Protein AF-A0A1T4QEQ4-F1 (afdb_monomer)

Radius of gyration: 12.75 Å; Cα contacts (8 Å, |Δi|>4): 46; chains: 1; bounding box: 27×25×34 Å

pLDDT: mean 85.1, std 16.12, range [39.22, 96.38]

Sequence (67 aa):
MIKYIFFDLGSTLIDESECIEYRIQNLLKQPNAPDRESLERKMIELASQNKLPYKDAAKEYGLETIR

Foldseek 3Di:
DDDDDQDCPPNDGDDCPVVVVVQLVQQCPDPQRDDPVVLVVQLVVCVVVVHRSSVVSCVVSVHDGDD

InterPro domains:
  IPR036412 HAD-like superfamily [SSF56784] (1-48)

Secondary structure (DSSP, 8-state):
-PPP---BSSS-B---HHHHHHHHHHHHTSTTPPPHHHHHHHHHHHHHTTS-HHHHHHHHTTPPPP-

Structure (mmCIF, N/CA/C/O backbone):
data_AF-A0A1T4QEQ4-F1
#
_entry.id   AF-A0A1T4QEQ4-F1
#
loop_
_atom_site.group_PDB
_atom_site.id
_atom_site.type_symbol
_atom_site.label_atom_id
_atom_site.label_alt_id
_atom_site.label_comp_id
_atom_site.label_asym_id
_atom_site.label_entity_id
_atom_site.label_seq_id
_atom_site.pdbx_PDB_ins_code
_atom_site.Cartn_x
_atom_site.Cartn_y
_atom_site.Cartn_z
_atom_site.occupancy
_atom_site.B_iso_or_equiv
_atom_site.auth_seq_id
_atom_site.auth_comp_id
_atom_site.auth_asym_id
_atom_site.auth_atom_id
_atom_site.pdbx_PDB_model_num
ATOM 1 N N . MET A 1 1 ? 9.544 -14.444 -0.892 1.00 39.22 1 MET A N 1
ATOM 2 C CA . MET A 1 1 ? 10.568 -13.486 -1.362 1.00 39.22 1 MET A CA 1
ATOM 3 C C . MET A 1 1 ? 9.915 -12.636 -2.443 1.00 39.22 1 MET A C 1
ATOM 5 O O . MET A 1 1 ? 9.616 -13.170 -3.505 1.00 39.22 1 MET A O 1
ATOM 9 N N . ILE A 1 2 ? 9.553 -11.390 -2.131 1.00 42.19 2 ILE A N 1
ATOM 10 C CA . ILE A 1 2 ? 8.872 -10.494 -3.079 1.00 42.19 2 ILE A CA 1
ATOM 11 C C . ILE A 1 2 ? 9.911 -10.038 -4.111 1.00 42.19 2 ILE A C 1
ATOM 13 O O . ILE A 1 2 ? 10.969 -9.539 -3.739 1.00 42.19 2 ILE A O 1
ATOM 17 N N . LYS A 1 3 ? 9.641 -10.280 -5.398 1.00 44.62 3 LYS A N 1
ATOM 18 C CA . LYS A 1 3 ? 10.456 -9.774 -6.509 1.00 44.62 3 LYS A CA 1
ATOM 19 C C . LYS A 1 3 ? 10.009 -8.340 -6.789 1.00 44.62 3 LYS A C 1
ATOM 21 O O . LYS A 1 3 ? 8.825 -8.117 -7.022 1.00 44.62 3 LYS A O 1
ATOM 26 N N . TYR A 1 4 ? 10.944 -7.400 -6.708 1.00 52.75 4 TYR A N 1
ATOM 27 C CA . TYR A 1 4 ? 10.723 -5.978 -6.955 1.00 52.75 4 TYR A CA 1
ATOM 28 C C . TYR A 1 4 ? 10.002 -5.729 -8.288 1.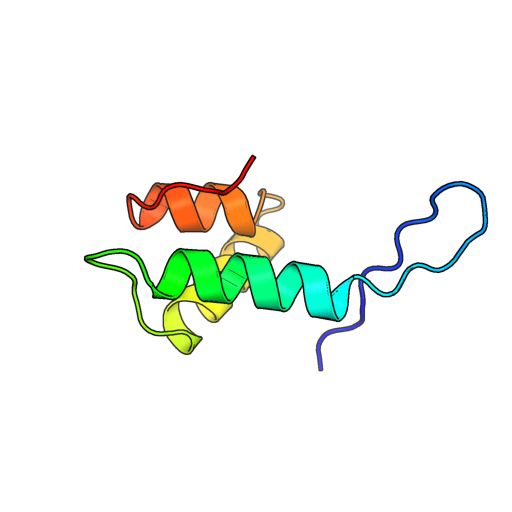00 52.75 4 TYR A C 1
ATOM 30 O O . TYR A 1 4 ? 10.269 -6.397 -9.290 1.00 52.75 4 TYR A O 1
ATOM 38 N N . ILE A 1 5 ? 9.081 -4.765 -8.276 1.00 58.16 5 ILE A N 1
ATOM 39 C CA . ILE A 1 5 ? 8.394 -4.263 -9.465 1.00 58.16 5 ILE A CA 1
ATOM 40 C C . ILE A 1 5 ? 9.315 -3.204 -10.069 1.00 58.16 5 ILE A C 1
ATOM 42 O O . ILE A 1 5 ? 9.438 -2.112 -9.529 1.00 58.16 5 ILE A O 1
ATOM 46 N N . PHE A 1 6 ? 10.001 -3.539 -11.158 1.00 52.12 6 PHE A N 1
ATOM 47 C CA . PHE A 1 6 ? 10.736 -2.554 -11.946 1.00 52.12 6 PHE A CA 1
ATOM 48 C C . PHE A 1 6 ? 9.747 -1.865 -12.889 1.00 52.12 6 PHE A C 1
ATOM 50 O O . PHE A 1 6 ? 9.211 -2.508 -13.792 1.00 52.12 6 PHE A O 1
ATOM 57 N N . PHE A 1 7 ? 9.485 -0.577 -12.670 1.00 56.56 7 PHE A N 1
ATOM 58 C CA . PHE A 1 7 ? 8.760 0.249 -13.633 1.00 56.56 7 PHE A CA 1
ATOM 59 C C . PHE A 1 7 ? 9.748 0.827 -14.649 1.00 56.56 7 PHE A C 1
ATOM 61 O O . PHE A 1 7 ? 10.650 1.580 -14.292 1.00 56.56 7 PHE A O 1
ATOM 68 N N . ASP A 1 8 ? 9.574 0.464 -15.920 1.00 50.84 8 ASP A N 1
ATOM 69 C CA . ASP A 1 8 ? 10.319 1.044 -17.036 1.00 50.84 8 ASP A CA 1
ATOM 70 C C . ASP A 1 8 ? 9.730 2.418 -17.388 1.00 50.84 8 ASP A C 1
ATOM 72 O O . ASP A 1 8 ? 8.800 2.543 -18.186 1.00 50.84 8 ASP A O 1
ATOM 76 N N . LEU A 1 9 ? 10.247 3.463 -16.744 1.00 55.34 9 LEU A N 1
ATOM 77 C CA . LEU A 1 9 ? 9.975 4.853 -17.105 1.00 55.34 9 LEU A CA 1
ATOM 78 C C . LEU A 1 9 ? 11.125 5.341 -18.002 1.00 55.34 9 LEU A C 1
ATOM 80 O O . LEU A 1 9 ? 12.025 6.054 -17.568 1.00 55.34 9 LEU A O 1
ATOM 84 N N . GLY A 1 10 ? 11.133 4.893 -19.261 1.00 56.62 10 GLY A N 1
ATOM 85 C CA . GLY A 1 10 ? 12.096 5.353 -20.271 1.00 56.62 10 GLY A CA 1
ATOM 86 C C . GLY A 1 10 ? 13.517 4.804 -20.103 1.00 56.62 10 GLY A C 1
ATOM 87 O O . GLY A 1 10 ? 14.485 5.547 -20.238 1.00 56.62 10 GLY A O 1
ATOM 88 N N . SER A 1 11 ? 13.649 3.508 -19.820 1.00 61.78 11 SER A N 1
ATOM 89 C CA . SER A 1 11 ? 14.906 2.760 -19.661 1.00 61.78 11 SER A CA 1
ATOM 90 C C . SER A 1 11 ? 15.714 3.079 -18.398 1.00 61.78 11 SER A C 1
ATOM 92 O O . SER A 1 11 ? 16.890 2.726 -18.316 1.00 61.78 11 SER A O 1
ATOM 94 N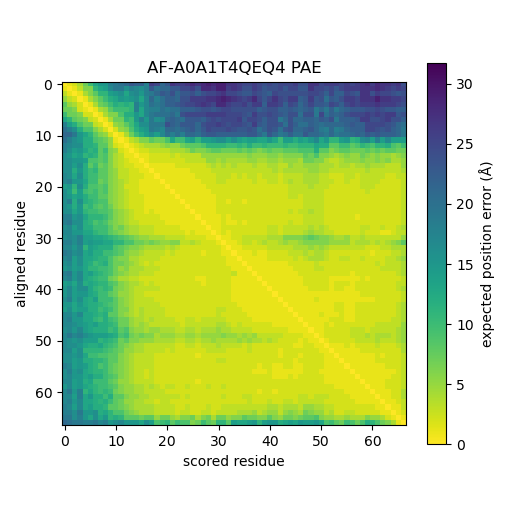 N . THR A 1 12 ? 1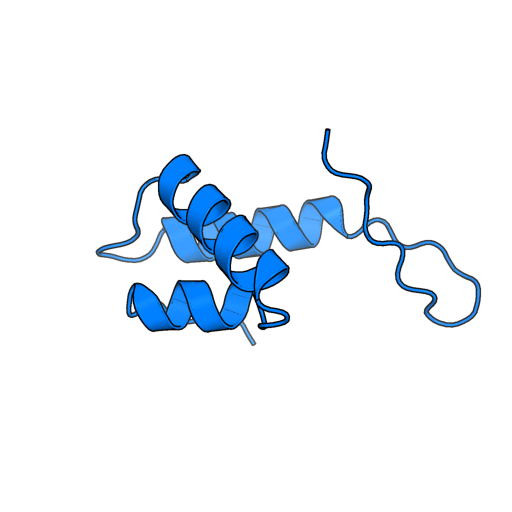5.094 3.700 -17.389 1.00 69.00 12 THR A N 1
ATOM 95 C CA . THR A 1 12 ? 15.712 3.936 -16.074 1.00 69.00 12 THR A CA 1
ATOM 96 C C . THR A 1 12 ? 15.079 3.031 -15.025 1.00 69.00 12 THR A C 1
ATOM 98 O O . THR A 1 12 ? 13.871 3.077 -14.809 1.00 69.00 12 THR A O 1
ATOM 101 N N . LEU A 1 13 ? 15.901 2.223 -14.349 1.0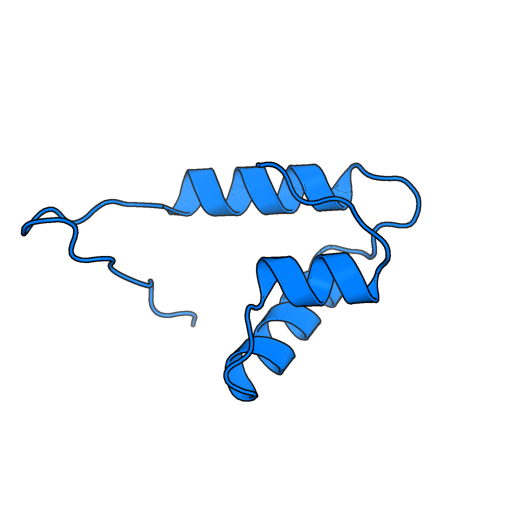0 72.31 13 LEU A N 1
ATOM 102 C CA . LEU A 1 13 ? 15.470 1.483 -13.165 1.00 72.31 13 LEU A CA 1
ATOM 103 C C . LEU A 1 13 ? 15.404 2.455 -11.987 1.00 72.31 13 LEU A C 1
ATOM 105 O O . LEU A 1 13 ? 16.428 2.993 -11.566 1.00 72.31 13 LEU A O 1
ATOM 109 N N . ILE A 1 14 ? 14.200 2.679 -11.473 1.00 77.88 14 ILE A N 1
ATOM 110 C CA . ILE A 1 14 ? 13.961 3.499 -10.286 1.00 77.88 14 ILE A CA 1
ATOM 111 C C . ILE A 1 14 ? 13.683 2.555 -9.119 1.00 77.88 14 ILE A C 1
ATOM 113 O O . ILE A 1 14 ? 12.833 1.671 -9.221 1.00 77.88 14 ILE A O 1
ATOM 117 N N . ASP A 1 15 ? 14.403 2.739 -8.015 1.00 83.50 15 ASP A N 1
ATOM 118 C CA . ASP A 1 15 ? 14.084 2.071 -6.758 1.00 83.50 15 ASP A CA 1
ATOM 119 C C . ASP A 1 15 ? 12.940 2.821 -6.060 1.00 83.50 15 ASP A C 1
ATOM 121 O O . ASP A 1 15 ? 13.108 3.944 -5.589 1.00 83.50 15 ASP A O 1
ATOM 125 N N . GLU A 1 16 ? 11.760 2.203 -6.008 1.00 85.06 16 GLU A N 1
ATOM 126 C CA . GLU A 1 16 ? 10.578 2.761 -5.341 1.00 85.06 16 GLU A CA 1
ATOM 127 C C . GLU A 1 16 ? 10.415 2.280 -3.889 1.00 85.06 16 GLU A C 1
ATOM 129 O O . GLU A 1 16 ? 9.395 2.578 -3.257 1.00 85.06 16 GLU A O 1
ATOM 134 N N . SER A 1 17 ? 11.385 1.543 -3.334 1.00 88.44 17 SER A N 1
ATOM 135 C CA . SER A 1 17 ? 11.271 0.935 -2.000 1.00 88.44 17 SER A CA 1
ATOM 136 C C . SER A 1 17 ? 10.964 1.969 -0.915 1.00 88.44 17 SER A C 1
ATOM 138 O O . SER A 1 17 ? 10.054 1.768 -0.109 1.00 88.44 17 SER A O 1
ATOM 140 N N . GLU A 1 18 ? 11.652 3.115 -0.931 1.00 90.12 18 GLU A N 1
ATOM 141 C CA . GLU A 1 18 ? 11.411 4.200 0.029 1.00 90.12 18 GLU A CA 1
ATOM 142 C C . GLU A 1 18 ? 10.027 4.840 -0.147 1.00 90.12 18 GLU A C 1
ATOM 144 O O . GLU A 1 18 ? 9.339 5.131 0.834 1.00 90.12 18 GLU A O 1
ATOM 149 N N . CYS A 1 19 ? 9.574 5.021 -1.390 1.00 89.50 19 CYS A N 1
ATOM 150 C CA . CYS A 1 19 ? 8.250 5.571 -1.673 1.00 89.50 19 CYS A CA 1
ATOM 151 C C . CYS A 1 19 ? 7.132 4.633 -1.198 1.00 89.50 19 CYS A C 1
ATOM 153 O O . CYS A 1 19 ? 6.111 5.093 -0.678 1.00 89.50 19 CYS A O 1
ATOM 155 N N . ILE A 1 20 ? 7.313 3.322 -1.372 1.00 90.25 20 ILE A N 1
ATOM 156 C CA . ILE A 1 20 ? 6.379 2.302 -0.887 1.00 90.25 20 ILE A CA 1
ATOM 157 C C . ILE A 1 20 ? 6.329 2.325 0.640 1.00 90.25 20 ILE A C 1
ATOM 159 O O . ILE A 1 20 ? 5.239 2.397 1.211 1.00 90.25 20 ILE A O 1
ATOM 163 N N . GLU A 1 21 ? 7.487 2.333 1.299 1.00 92.81 21 GLU A N 1
ATOM 164 C CA . GLU A 1 21 ? 7.566 2.368 2.758 1.00 92.81 21 GLU A CA 1
ATOM 165 C C . GLU A 1 21 ? 6.912 3.637 3.320 1.00 92.81 21 GLU A C 1
ATOM 167 O O . GLU A 1 21 ? 6.084 3.563 4.230 1.00 92.81 21 GLU A O 1
ATOM 172 N N . TYR A 1 22 ? 7.173 4.796 2.710 1.00 94.06 22 TYR A N 1
ATOM 173 C CA . TYR A 1 22 ? 6.512 6.049 3.068 1.00 94.06 22 TYR A CA 1
ATOM 174 C C . TYR A 1 22 ? 4.983 5.946 2.960 1.00 94.06 22 TYR A C 1
ATOM 176 O O . TYR A 1 22 ? 4.266 6.340 3.885 1.00 94.06 22 TYR A O 1
ATOM 184 N N . ARG A 1 23 ? 4.458 5.388 1.863 1.00 93.12 23 ARG A N 1
ATOM 185 C CA . ARG A 1 23 ? 3.009 5.206 1.662 1.00 93.12 23 ARG A CA 1
ATOM 186 C C . ARG A 1 23 ? 2.389 4.297 2.724 1.00 93.12 23 ARG A C 1
ATOM 188 O O . ARG A 1 23 ? 1.327 4.634 3.246 1.00 93.12 23 ARG A O 1
ATOM 195 N N . ILE A 1 24 ? 3.045 3.183 3.059 1.00 93.94 24 ILE A N 1
ATOM 196 C CA . ILE A 1 24 ? 2.571 2.241 4.085 1.00 93.94 24 ILE A CA 1
ATOM 197 C C . ILE A 1 24 ? 2.559 2.915 5.458 1.00 93.94 24 ILE A C 1
ATOM 199 O O . ILE A 1 24 ? 1.546 2.875 6.153 1.00 93.94 24 ILE A O 1
ATOM 203 N N . GLN A 1 25 ? 3.639 3.603 5.828 1.00 94.88 25 GLN A N 1
ATOM 204 C CA . GLN A 1 25 ? 3.723 4.303 7.111 1.00 94.88 25 GLN A CA 1
ATOM 205 C C . GLN A 1 25 ? 2.647 5.385 7.257 1.00 94.88 25 GLN A C 1
ATOM 207 O O . GLN A 1 25 ? 2.121 5.587 8.349 1.00 94.88 25 GLN A O 1
ATOM 212 N N . ASN A 1 26 ? 2.279 6.070 6.172 1.00 95.00 26 ASN A N 1
ATOM 213 C CA . ASN A 1 26 ? 1.180 7.037 6.204 1.00 95.00 26 ASN A CA 1
ATOM 214 C C . ASN A 1 26 ? -0.194 6.383 6.403 1.00 95.00 26 ASN A C 1
ATOM 216 O O . ASN A 1 26 ? -1.036 6.971 7.079 1.00 95.00 26 ASN A O 1
ATOM 220 N N . LEU A 1 27 ? -0.429 5.180 5.867 1.00 94.56 27 LEU A N 1
ATOM 221 C CA . LEU A 1 27 ? -1.653 4.428 6.165 1.00 94.56 27 LEU A CA 1
ATOM 222 C C . LEU A 1 27 ? -1.688 3.993 7.634 1.00 94.56 27 LEU A C 1
ATOM 224 O O . LEU A 1 27 ? -2.689 4.205 8.306 1.00 94.56 27 LEU A O 1
ATOM 228 N N . LEU A 1 28 ? -0.582 3.454 8.151 1.00 95.06 28 LEU A N 1
ATOM 229 C CA . LEU A 1 28 ? -0.504 2.916 9.517 1.00 95.06 28 LEU A CA 1
ATOM 230 C C . LEU A 1 28 ? -0.625 3.979 10.620 1.00 95.06 28 LEU A C 1
ATOM 232 O O . LEU A 1 28 ? -0.964 3.652 11.753 1.00 95.06 28 LEU A O 1
ATOM 236 N N . LYS A 1 29 ? -0.355 5.251 10.311 1.00 95.50 29 LYS A N 1
ATOM 237 C CA . LYS A 1 29 ? -0.521 6.372 11.254 1.00 95.50 29 LYS A CA 1
ATOM 238 C C . LYS A 1 29 ? -1.973 6.818 11.426 1.00 95.50 29 LYS A C 1
ATOM 240 O O . LYS A 1 29 ? -2.254 7.591 12.341 1.00 95.50 29 LYS A O 1
ATOM 245 N N . GLN A 1 30 ? -2.872 6.407 10.536 1.00 95.31 30 GLN A N 1
ATOM 246 C CA . GLN A 1 30 ? -4.264 6.832 10.588 1.00 95.31 30 GLN A CA 1
ATOM 247 C C . GLN A 1 30 ? -5.024 6.118 11.711 1.00 95.31 30 GLN A C 1
ATOM 249 O O . GLN A 1 30 ? -4.714 4.973 12.052 1.00 95.31 30 GLN A O 1
ATOM 254 N N . PRO A 1 31 ? -6.040 6.772 12.298 1.00 90.06 31 PRO A N 1
ATOM 255 C CA . PRO A 1 31 ? -6.917 6.115 13.256 1.00 90.06 31 PRO A CA 1
ATOM 256 C C . PRO A 1 31 ? -7.610 4.915 12.597 1.00 90.06 31 PRO A C 1
ATOM 258 O O . PRO A 1 31 ? -8.058 5.006 11.458 1.00 90.06 31 PRO A O 1
ATOM 261 N N . ASN A 1 32 ? -7.717 3.803 13.331 1.00 88.00 32 ASN A N 1
ATOM 262 C CA . ASN A 1 32 ? -8.279 2.523 12.869 1.00 88.00 32 ASN A CA 1
ATOM 263 C C . ASN A 1 32 ? -7.456 1.779 11.805 1.00 88.00 32 ASN A C 1
ATOM 265 O O . ASN A 1 32 ? -7.954 0.814 11.222 1.00 88.00 32 ASN A O 1
ATOM 269 N N . ALA A 1 33 ? -6.203 2.176 11.566 1.00 92.81 33 ALA A N 1
ATOM 270 C CA . ALA A 1 33 ? -5.322 1.391 10.718 1.00 92.81 33 ALA A CA 1
ATOM 271 C C . ALA A 1 33 ? -5.094 -0.014 11.314 1.00 92.81 33 ALA A C 1
ATOM 273 O O . ALA A 1 33 ? -4.908 -0.146 12.530 1.00 92.81 33 ALA A O 1
ATOM 274 N N . PRO A 1 34 ? -5.103 -1.069 10.481 1.00 93.94 34 PRO A N 1
ATOM 275 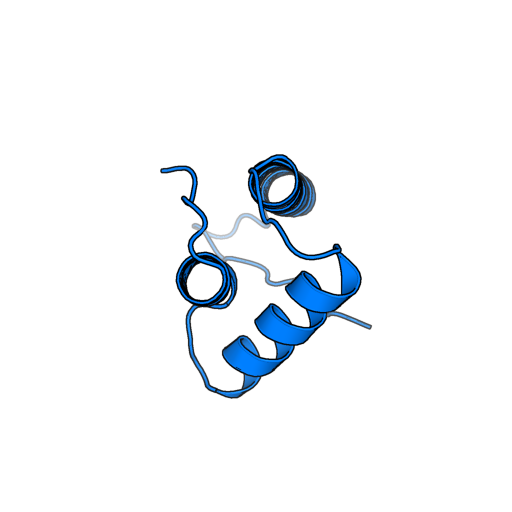C CA . PRO A 1 34 ? -4.706 -2.398 10.920 1.00 93.94 34 PRO A CA 1
ATOM 276 C C . PRO A 1 34 ? -3.209 -2.421 11.256 1.00 93.94 34 PRO A C 1
ATOM 278 O O . PRO A 1 34 ? -2.460 -1.498 10.931 1.00 93.94 34 PRO A O 1
ATOM 281 N N . ASP A 1 35 ? -2.743 -3.511 11.859 1.00 95.94 35 ASP A N 1
ATOM 282 C CA . ASP A 1 35 ? -1.309 -3.757 11.950 1.00 95.94 35 ASP A CA 1
ATOM 283 C C . ASP A 1 35 ? -0.690 -3.962 10.552 1.00 95.94 35 ASP A C 1
ATOM 285 O O . ASP A 1 35 ? -1.368 -4.299 9.572 1.00 95.94 35 ASP A O 1
ATOM 289 N N . ARG A 1 36 ? 0.630 -3.770 10.464 1.00 94.56 36 ARG A N 1
ATOM 290 C CA . ARG A 1 36 ? 1.380 -3.892 9.207 1.00 94.56 36 ARG A CA 1
ATOM 291 C C . ARG A 1 36 ? 1.185 -5.250 8.534 1.00 94.56 36 ARG A C 1
ATOM 293 O O . ARG A 1 36 ? 1.003 -5.293 7.322 1.00 94.56 36 ARG A O 1
ATOM 300 N N . GLU A 1 37 ? 1.232 -6.341 9.291 1.00 96.00 37 GLU A N 1
ATOM 301 C CA . GLU A 1 37 ? 1.172 -7.692 8.730 1.00 96.00 37 GLU A CA 1
ATOM 302 C C . GLU A 1 37 ? -0.198 -7.954 8.091 1.00 96.00 37 GLU A C 1
ATOM 304 O O . GLU A 1 37 ? -0.300 -8.530 7.007 1.00 96.00 37 GLU A O 1
ATOM 309 N N . SER A 1 38 ? -1.269 -7.498 8.740 1.00 96.06 38 SER A N 1
ATOM 310 C CA . SER A 1 38 ? -2.630 -7.566 8.207 1.00 96.06 38 SER A CA 1
ATOM 311 C C . SER A 1 38 ? -2.795 -6.726 6.938 1.00 96.06 38 SER A C 1
ATOM 313 O O . SER A 1 38 ? -3.345 -7.224 5.953 1.00 96.06 38 SER A O 1
ATOM 315 N N . LEU A 1 39 ? -2.256 -5.501 6.916 1.00 95.31 39 LEU A N 1
ATOM 316 C CA . LEU A 1 39 ? -2.272 -4.649 5.724 1.00 95.31 39 LEU A CA 1
ATOM 317 C C . LEU A 1 39 ? -1.516 -5.297 4.552 1.00 95.31 39 LEU A C 1
ATOM 319 O O . LEU A 1 39 ? -2.041 -5.375 3.442 1.00 95.31 39 LEU A O 1
ATOM 323 N N . GLU A 1 40 ? -0.307 -5.803 4.798 1.00 94.75 40 GLU A N 1
ATOM 324 C CA . GLU A 1 40 ? 0.531 -6.441 3.778 1.00 94.75 40 GLU A CA 1
ATOM 325 C C . GLU A 1 40 ? -0.108 -7.723 3.234 1.00 94.75 40 GLU A C 1
ATOM 327 O O . GLU A 1 40 ? -0.179 -7.906 2.015 1.00 94.75 40 GLU A O 1
ATOM 332 N N . ARG A 1 41 ? -0.653 -8.582 4.108 1.00 96.38 41 ARG A N 1
ATOM 333 C CA . ARG A 1 41 ? -1.415 -9.770 3.687 1.00 96.38 41 ARG A CA 1
ATOM 334 C C . ARG A 1 41 ? -2.582 -9.389 2.789 1.00 96.38 41 ARG A C 1
ATOM 336 O O . ARG A 1 41 ? -2.790 -10.031 1.758 1.00 96.38 41 ARG A O 1
ATOM 343 N N . LYS A 1 42 ? -3.307 -8.326 3.142 1.00 95.44 42 LYS A N 1
ATOM 344 C CA . LYS A 1 42 ? -4.443 -7.870 2.347 1.00 95.44 42 LYS A CA 1
ATOM 345 C C . LYS A 1 42 ? -4.018 -7.332 0.983 1.00 95.44 42 LYS A C 1
ATOM 347 O O . LYS A 1 42 ? -4.641 -7.648 -0.028 1.00 95.44 42 LYS A O 1
ATOM 352 N N . MET A 1 43 ? -2.927 -6.571 0.930 1.00 94.62 43 MET A N 1
ATOM 353 C CA . MET A 1 43 ? -2.352 -6.104 -0.331 1.00 94.62 43 MET A CA 1
ATOM 354 C C . MET A 1 43 ? -1.931 -7.280 -1.229 1.00 94.62 43 MET A C 1
ATOM 356 O O . MET A 1 43 ? -2.209 -7.258 -2.427 1.00 94.62 43 MET A O 1
ATOM 360 N N . ILE A 1 44 ? -1.325 -8.331 -0.668 1.00 95.06 44 ILE A N 1
ATOM 361 C CA . ILE A 1 44 ? -0.957 -9.546 -1.417 1.00 95.06 44 ILE A CA 1
ATOM 362 C C . ILE A 1 44 ? -2.204 -10.249 -1.977 1.00 95.06 44 ILE A C 1
ATOM 364 O O . ILE A 1 44 ? -2.220 -10.634 -3.148 1.00 95.06 44 ILE A O 1
ATOM 368 N N . GLU A 1 45 ? -3.263 -10.379 -1.173 1.00 95.25 45 GLU A N 1
ATOM 369 C CA . GLU A 1 45 ? -4.541 -10.954 -1.610 1.00 95.25 45 GLU A CA 1
ATOM 370 C C . GLU A 1 45 ? -5.130 -10.169 -2.794 1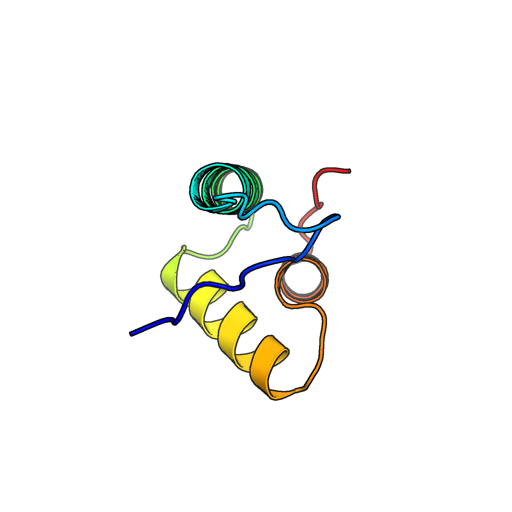.00 95.25 45 GLU A C 1
ATOM 372 O O . GLU A 1 45 ? -5.461 -10.747 -3.830 1.00 95.25 45 GLU A O 1
ATOM 377 N N . LEU A 1 46 ? -5.196 -8.840 -2.686 1.00 94.81 46 LEU A N 1
ATOM 378 C CA . LEU A 1 46 ? -5.722 -7.970 -3.741 1.00 94.81 46 LEU A CA 1
ATOM 379 C C . LEU A 1 46 ? -4.859 -8.017 -5.010 1.00 94.81 46 LEU A C 1
ATOM 381 O O . LEU A 1 46 ? -5.398 -8.068 -6.116 1.00 94.81 46 LEU A O 1
ATOM 385 N N . ALA A 1 47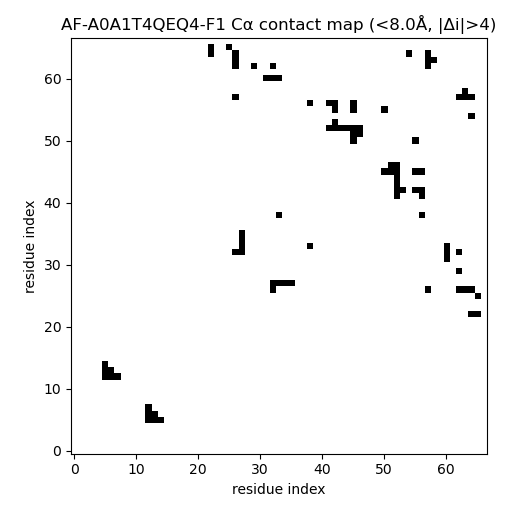 ? -3.533 -8.079 -4.866 1.00 93.12 47 ALA A N 1
ATOM 386 C CA . ALA A 1 47 ? -2.622 -8.249 -5.996 1.00 93.12 47 ALA A CA 1
ATOM 387 C C . ALA A 1 47 ? -2.905 -9.555 -6.755 1.00 93.12 47 ALA A C 1
ATOM 389 O O . ALA A 1 47 ? -2.965 -9.552 -7.984 1.00 93.12 47 ALA A O 1
ATOM 390 N N . SER A 1 48 ? -3.163 -10.656 -6.036 1.00 94.25 48 SER A N 1
ATOM 391 C CA . SER A 1 48 ? -3.524 -11.945 -6.652 1.00 94.25 48 SER A CA 1
ATOM 392 C C . SER A 1 48 ? -4.850 -11.906 -7.426 1.00 94.25 48 SER A C 1
ATOM 394 O O . SER A 1 48 ? -5.062 -12.709 -8.331 1.00 94.25 48 SER A O 1
ATOM 396 N N . GLN A 1 49 ? -5.719 -10.942 -7.108 1.00 95.06 49 GLN A N 1
ATOM 397 C CA . GLN A 1 49 ? -7.008 -10.709 -7.765 1.00 95.06 49 GLN A CA 1
ATOM 398 C C . GLN A 1 49 ? -6.926 -9.663 -8.889 1.00 95.06 49 GLN A C 1
ATOM 400 O O . GLN A 1 49 ? -7.962 -9.226 -9.389 1.00 95.06 49 GLN A O 1
ATOM 405 N N . ASN A 1 50 ? -5.718 -9.243 -9.283 1.00 90.56 50 ASN A N 1
ATOM 406 C CA . ASN A 1 50 ? -5.491 -8.222 -10.309 1.00 90.56 50 ASN A CA 1
ATOM 407 C C . ASN A 1 50 ? -6.131 -6.854 -9.968 1.00 90.56 50 ASN A C 1
ATOM 409 O O . ASN A 1 50 ? -6.538 -6.099 -10.853 1.00 90.56 50 ASN A O 1
ATOM 413 N N . LYS A 1 51 ? -6.253 -6.556 -8.668 1.00 92.69 51 LYS A N 1
ATOM 414 C CA . LYS A 1 51 ? -6.741 -5.281 -8.118 1.00 92.69 51 LYS A CA 1
ATOM 415 C C . LYS A 1 51 ? -5.582 -4.328 -7.820 1.00 92.69 51 LYS A C 1
ATOM 417 O O . LYS A 1 51 ? -4.423 -4.696 -7.988 1.00 92.69 51 LYS A O 1
ATOM 422 N N . LEU A 1 52 ? -5.882 -3.105 -7.371 1.00 92.44 52 LEU A N 1
ATOM 423 C CA . LEU A 1 52 ? -4.887 -2.100 -6.987 1.00 92.44 52 LEU A CA 1
ATOM 424 C C . LEU A 1 52 ? -4.565 -2.238 -5.491 1.00 92.44 52 LEU A C 1
ATOM 426 O O . LEU A 1 52 ? -5.276 -1.659 -4.669 1.00 92.44 52 LEU A O 1
ATOM 430 N N . PRO A 1 53 ? -3.479 -2.932 -5.098 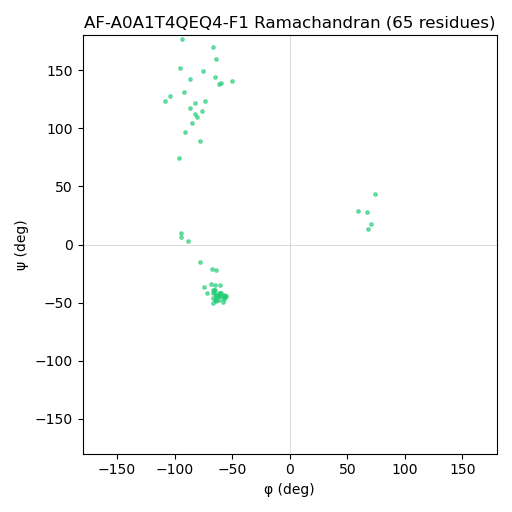1.00 93.31 53 PRO A N 1
ATOM 431 C CA . PRO A 1 53 ? -3.303 -3.401 -3.724 1.00 93.31 53 PRO A CA 1
ATOM 432 C C . PRO A 1 53 ? -3.340 -2.280 -2.691 1.00 93.31 53 PRO A C 1
ATOM 434 O O . PRO A 1 53 ? -4.037 -2.379 -1.693 1.00 93.31 53 PRO A O 1
ATOM 437 N N . TYR A 1 54 ? -2.632 -1.183 -2.965 1.00 93.19 54 TYR A N 1
ATOM 438 C CA . TYR A 1 54 ? -2.551 -0.034 -2.066 1.00 93.19 54 TYR A CA 1
ATOM 439 C C . TYR A 1 54 ? -3.892 0.701 -1.919 1.00 93.19 54 TYR A C 1
ATOM 441 O O . TYR A 1 54 ? -4.344 0.950 -0.804 1.00 93.19 54 TYR A O 1
ATOM 449 N N . LYS A 1 55 ? -4.544 1.034 -3.042 1.00 93.94 55 LYS A N 1
ATOM 450 C CA . LYS A 1 55 ? -5.785 1.826 -3.044 1.00 93.94 55 LYS A CA 1
ATOM 451 C C . LYS A 1 55 ? -6.972 1.022 -2.526 1.00 93.94 55 LYS A C 1
ATOM 453 O O . LYS A 1 55 ? -7.769 1.543 -1.751 1.00 93.94 55 LYS A O 1
ATOM 458 N N . ASP A 1 56 ? -7.070 -0.237 -2.934 1.00 95.75 56 ASP A N 1
ATOM 459 C CA . ASP A 1 56 ? -8.181 -1.098 -2.547 1.00 95.75 56 ASP A CA 1
ATOM 460 C C . ASP A 1 56 ? -8.046 -1.562 -1.090 1.00 95.75 56 ASP A C 1
ATOM 462 O O . ASP A 1 56 ? -9.049 -1.575 -0.381 1.00 95.75 56 ASP A O 1
ATOM 466 N N . ALA A 1 57 ? -6.829 -1.831 -0.590 1.00 95.38 57 ALA A N 1
ATOM 467 C CA . ALA A 1 57 ? -6.627 -2.124 0.833 1.00 95.38 57 ALA A CA 1
ATOM 468 C C . ALA A 1 57 ? -6.979 -0.915 1.707 1.00 95.38 57 ALA A C 1
ATOM 470 O O . ALA A 1 57 ? -7.723 -1.061 2.673 1.00 95.38 57 ALA A O 1
ATOM 471 N N . ALA A 1 58 ? -6.503 0.284 1.348 1.00 94.62 58 ALA A N 1
ATOM 472 C CA . ALA A 1 58 ? -6.861 1.504 2.066 1.00 94.62 58 ALA A CA 1
ATOM 473 C C . ALA A 1 58 ? -8.386 1.689 2.115 1.00 94.62 58 ALA A C 1
ATOM 475 O O . ALA A 1 58 ? -8.945 1.909 3.184 1.00 94.62 58 ALA A O 1
ATOM 476 N N . LYS A 1 59 ? -9.073 1.489 0.984 1.00 95.12 59 LYS A N 1
ATOM 477 C CA . LYS A 1 59 ? -10.535 1.569 0.906 1.00 95.12 59 LYS A CA 1
ATOM 478 C C . LYS A 1 59 ? -11.245 0.540 1.792 1.00 95.12 59 LYS A C 1
ATOM 480 O O . LYS A 1 59 ? -12.232 0.897 2.430 1.00 95.12 59 LYS A O 1
ATOM 485 N N . GLU A 1 60 ? -10.776 -0.708 1.843 1.00 94.12 60 GLU A N 1
ATOM 486 C CA . GLU A 1 60 ? -11.376 -1.748 2.695 1.00 94.12 60 GLU A CA 1
ATOM 487 C C . GLU A 1 60 ? -11.252 -1.438 4.193 1.00 94.12 60 GLU A C 1
ATOM 489 O O . GLU A 1 60 ? -12.181 -1.713 4.949 1.00 94.12 60 GLU A O 1
ATOM 494 N N . TYR A 1 61 ? -10.149 -0.812 4.611 1.00 93.69 61 TYR A N 1
ATOM 495 C CA . TYR A 1 61 ? -9.945 -0.373 5.996 1.00 93.69 61 TYR A CA 1
ATOM 496 C C . TYR A 1 61 ? -10.483 1.040 6.285 1.00 93.69 61 TYR A C 1
ATOM 498 O O . TYR A 1 61 ? -10.327 1.535 7.398 1.00 93.69 61 TYR A O 1
ATOM 506 N N . GLY A 1 62 ? -11.118 1.702 5.310 1.00 94.38 62 GLY A N 1
ATOM 507 C CA . GLY A 1 62 ? -11.634 3.066 5.470 1.00 94.38 62 GLY A CA 1
ATOM 508 C C . GLY A 1 62 ? -10.545 4.133 5.650 1.00 94.38 62 GLY A C 1
ATOM 509 O O . GLY A 1 62 ? -10.793 5.147 6.296 1.00 94.38 62 GLY A O 1
ATOM 510 N N . LEU A 1 63 ? -9.351 3.898 5.103 1.00 94.62 63 LEU A N 1
ATOM 511 C CA . LEU A 1 63 ? -8.186 4.781 5.176 1.00 94.62 63 LEU A CA 1
ATOM 512 C C . LEU A 1 63 ? -8.084 5.692 3.948 1.00 94.62 63 LEU A C 1
ATOM 514 O O . LEU A 1 63 ? -8.467 5.325 2.833 1.00 94.62 63 LEU A O 1
ATOM 518 N N . GLU A 1 64 ? -7.478 6.861 4.133 1.00 94.31 64 GLU A N 1
ATOM 519 C CA . GLU A 1 64 ? -7.194 7.806 3.057 1.00 94.31 64 GLU A CA 1
ATOM 520 C C . GLU A 1 64 ? -5.803 7.568 2.458 1.00 94.31 64 GLU A C 1
ATOM 522 O O . GLU A 1 64 ? -4.796 7.461 3.160 1.00 94.31 64 GLU A O 1
ATOM 527 N N . THR A 1 65 ? -5.720 7.505 1.130 1.00 91.50 65 THR A N 1
ATOM 528 C CA . THR A 1 65 ? -4.436 7.421 0.424 1.00 91.50 65 THR A CA 1
ATOM 529 C C . THR A 1 65 ? -3.866 8.809 0.171 1.00 91.50 65 THR A C 1
ATOM 531 O O . THR A 1 65 ? -4.602 9.718 -0.218 1.00 91.50 65 THR A O 1
ATOM 534 N N . ILE A 1 66 ? -2.545 8.950 0.272 1.00 84.69 66 ILE A N 1
ATOM 535 C CA . ILE A 1 66 ? -1.861 10.157 -0.203 1.00 84.69 66 ILE A CA 1
ATOM 536 C C . ILE A 1 66 ? -2.002 10.285 -1.732 1.00 84.69 66 ILE A C 1
ATOM 538 O O . ILE A 1 66 ? -2.049 9.270 -2.434 1.00 84.69 66 ILE A O 1
ATOM 542 N N . ARG A 1 67 ? -2.130 11.524 -2.227 1.00 65.44 67 ARG A N 1
ATOM 543 C CA . ARG A 1 67 ? -2.287 11.835 -3.660 1.00 65.44 67 ARG A CA 1
ATOM 544 C C . ARG A 1 67 ? -0.967 11.794 -4.412 1.00 65.44 67 ARG A C 1
ATOM 546 O O . ARG A 1 67 ? 0.046 12.231 -3.828 1.00 6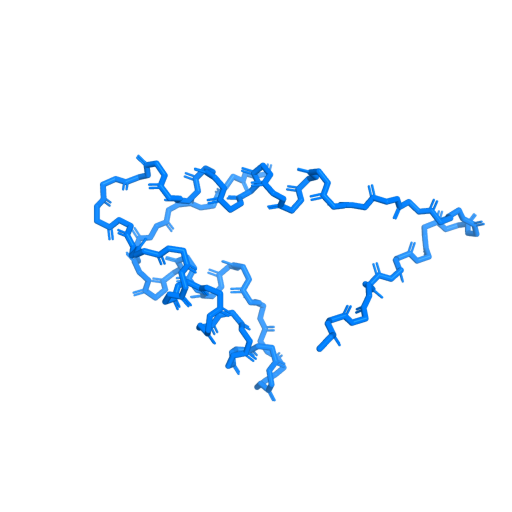5.44 67 ARG A O 1
#

Organism: NCBI:txid42322

Solvent-accessible surface area (backbone atoms only — not comparable to full-atom values): 4237 Å² total; per-residue (Å²): 133,88,78,82,82,75,56,78,69,86,86,43,87,57,88,54,66,66,61,51,51,52,54,51,53,57,42,54,70,40,89,79,45,63,56,67,67,60,50,52,52,45,23,52,55,31,46,76,69,76,47,56,27,69,65,51,42,30,53,76,61,73,47,78,77,87,132

Mean predicted aligned error: 7.09 Å